Protein AF-A0A0A9PYU3-F1 (afdb_monomer_lite)

Radius of gyration: 17.21 Å; chains: 1; bounding box: 44×39×42 Å

Organism: Arundo donax (NCBI:txid35708)

Sequence (152 aa):
MKPQTIIWVANRDAPIKGGNGSLTLTANSLDLLDRRGNKVWSGGTLSTNSPQAFLLDSGNLIVNDSTSNSPLWKSFDQPCNTLLSGMKIGYDTSANQYLQLRSWKSDLDPSSGDYYLRLDPRKLPDVLLFHSSVLIYRMGHGMVRGSAVFLF

InterPro domains:
  IPR001480 Bulb-type lectin domain [PF01453] (5-105)
  IPR001480 Bulb-type lectin domain [PS50927] (1-76)
  IPR036426 Bulb-type lectin domain superfamily [SSF51110] (6-110)

Foldseek 3Di:
DDDDDDFADFLQAQDAPDDDWDFDDDQFWGFIAHPVRDTRGTQHTHHEPAWDWDQDPQRKIFIDHPVDPDTPGIRLQAGEQHDTFPRDFAADPVVRDTPKYFDACDPVRSHGHQWIWHWDPPPATWIFIGRNPHTDDTPDGDQPDPGRDDDD

Structure (mmCIF, N/CA/C/O backbone):
data_AF-A0A0A9PYU3-F1
#
_entry.id   AF-A0A0A9PYU3-F1
#
loop_
_atom_site.group_PDB
_atom_site.id
_atom_site.type_symbol
_atom_site.label_atom_id
_atom_site.label_alt_id
_atom_site.label_comp_id
_atom_site.label_asym_id
_atom_site.label_entity_id
_atom_site.label_seq_id
_atom_site.pdbx_PDB_ins_code
_atom_site.Cartn_x
_atom_site.Cartn_y
_atom_site.Cartn_z
_atom_site.occupancy
_atom_site.B_iso_or_equiv
_atom_site.auth_seq_id
_atom_site.auth_comp_id
_atom_site.auth_asym_id
_atom_site.auth_atom_id
_atom_site.pdbx_PDB_model_num
ATOM 1 N N . MET A 1 1 ? -21.174 -0.713 -20.128 1.00 58.59 1 MET A N 1
ATOM 2 C CA . MET A 1 1 ? -20.684 -0.733 -18.730 1.00 58.59 1 MET A CA 1
ATOM 3 C C . MET A 1 1 ? -19.360 0.010 -18.699 1.00 58.59 1 MET A C 1
ATOM 5 O O . MET A 1 1 ? -18.596 -0.156 -19.642 1.00 58.59 1 MET A O 1
ATOM 9 N N . LYS A 1 2 ? -19.105 0.865 -17.702 1.00 73.44 2 LYS A N 1
ATOM 10 C CA . LYS A 1 2 ? -17.774 1.473 -17.544 1.00 73.44 2 LYS A CA 1
ATOM 11 C C . LYS A 1 2 ? -16.842 0.435 -16.903 1.00 73.44 2 LYS A C 1
ATOM 13 O O . LYS A 1 2 ? -17.289 -0.210 -15.954 1.00 73.44 2 LYS A O 1
ATOM 18 N N . PRO A 1 3 ? -15.612 0.241 -17.407 1.00 83.50 3 PRO A N 1
ATOM 19 C CA . PRO A 1 3 ? -14.649 -0.634 -16.751 1.00 83.50 3 PRO A CA 1
ATOM 20 C C . PRO A 1 3 ? -14.369 -0.117 -15.334 1.00 83.50 3 PRO A C 1
ATOM 22 O O . PRO A 1 3 ? -14.289 1.093 -15.114 1.00 83.50 3 PRO A O 1
ATOM 25 N N . GLN A 1 4 ? -14.275 -1.031 -14.371 1.00 87.06 4 GLN A N 1
ATOM 26 C CA . GLN A 1 4 ? -13.928 -0.693 -12.996 1.00 87.06 4 GLN A CA 1
ATOM 27 C C . GLN A 1 4 ? -12.413 -0.511 -12.893 1.00 87.06 4 GLN A C 1
ATOM 29 O O . GLN A 1 4 ? -11.656 -1.423 -13.212 1.00 87.06 4 GLN A O 1
ATOM 34 N N . THR A 1 5 ? -11.977 0.652 -12.416 1.00 89.56 5 THR A N 1
ATOM 35 C CA . THR A 1 5 ? -10.560 0.927 -12.159 1.00 89.56 5 THR A CA 1
ATOM 36 C C . THR A 1 5 ? -10.249 0.651 -10.695 1.00 89.56 5 THR A C 1
ATOM 38 O O . THR A 1 5 ? -10.810 1.290 -9.806 1.00 89.56 5 THR A O 1
ATOM 41 N N . ILE A 1 6 ? -9.355 -0.302 -10.436 1.00 92.12 6 ILE A N 1
ATOM 42 C CA . ILE A 1 6 ? -8.900 -0.649 -9.087 1.00 92.12 6 ILE A CA 1
ATOM 43 C C . ILE A 1 6 ? -7.589 0.092 -8.821 1.00 92.12 6 ILE A C 1
ATOM 45 O O . ILE A 1 6 ? -6.627 -0.060 -9.566 1.00 92.12 6 ILE A O 1
ATOM 49 N N . ILE A 1 7 ? -7.567 0.898 -7.760 1.00 90.62 7 ILE A N 1
ATOM 50 C CA . ILE A 1 7 ? -6.443 1.793 -7.434 1.00 90.62 7 ILE A CA 1
ATOM 51 C C . ILE A 1 7 ? -5.611 1.314 -6.236 1.00 90.62 7 ILE A C 1
ATOM 53 O O . ILE A 1 7 ? -4.482 1.761 -6.049 1.00 90.62 7 ILE A O 1
ATOM 57 N N . TRP A 1 8 ? -6.154 0.407 -5.418 1.00 94.25 8 TRP A N 1
ATOM 58 C CA . TRP A 1 8 ? -5.493 -0.137 -4.232 1.00 94.25 8 TRP A CA 1
ATOM 59 C C . TRP A 1 8 ? -6.112 -1.483 -3.827 1.00 94.25 8 TRP A C 1
ATOM 61 O O . TRP A 1 8 ? -7.323 -1.667 -3.962 1.00 94.25 8 TRP A O 1
ATOM 71 N N . VAL A 1 9 ? -5.294 -2.422 -3.338 1.00 95.31 9 VAL A N 1
ATOM 72 C CA . VAL A 1 9 ? -5.719 -3.771 -2.923 1.00 95.31 9 VAL A CA 1
ATOM 73 C C . VAL A 1 9 ? -4.957 -4.186 -1.660 1.00 95.31 9 VAL A C 1
ATOM 75 O O . VAL A 1 9 ? -3.752 -4.409 -1.719 1.00 95.31 9 VAL A O 1
ATOM 78 N N . ALA A 1 10 ? -5.658 -4.345 -0.533 1.00 94.06 10 ALA A N 1
ATOM 79 C CA . ALA A 1 10 ? -5.055 -4.701 0.758 1.00 94.06 10 ALA A CA 1
ATOM 80 C C . ALA A 1 10 ? -4.315 -6.050 0.717 1.00 94.06 10 ALA A C 1
ATOM 82 O O . ALA A 1 10 ? -3.120 -6.151 0.974 1.00 94.06 10 ALA A O 1
ATOM 83 N N . ASN A 1 11 ? -5.036 -7.109 0.355 1.00 94.94 11 ASN A N 1
ATOM 84 C CA . ASN A 1 11 ? -4.595 -8.498 0.448 1.00 94.94 11 ASN A CA 1
ATOM 85 C C . ASN A 1 11 ? -4.151 -9.058 -0.911 1.00 94.94 11 ASN A C 1
ATOM 87 O O . ASN A 1 11 ? -4.467 -10.198 -1.252 1.00 94.94 11 ASN A O 1
ATOM 91 N N . ARG A 1 12 ? -3.438 -8.249 -1.704 1.00 94.50 12 ARG A N 1
ATOM 92 C CA . ARG A 1 12 ? -3.115 -8.572 -3.105 1.00 94.50 12 ARG A CA 1
ATOM 93 C C . ARG A 1 12 ? -2.370 -9.898 -3.294 1.00 94.50 12 ARG A C 1
ATOM 95 O O . ARG A 1 12 ? -2.605 -10.586 -4.276 1.00 94.50 12 ARG A O 1
ATOM 102 N N . ASP A 1 13 ? -1.528 -10.273 -2.332 1.00 95.12 13 ASP A N 1
ATOM 103 C CA . ASP A 1 13 ? -0.736 -11.513 -2.357 1.00 95.12 13 ASP A CA 1
ATOM 104 C C . ASP A 1 13 ? -1.359 -12.648 -1.520 1.00 95.12 13 ASP A C 1
ATOM 106 O O . ASP A 1 13 ? -0.832 -13.758 -1.465 1.00 95.12 13 ASP A O 1
ATOM 110 N N . ALA A 1 14 ? -2.501 -12.386 -0.877 1.00 94.50 14 ALA A N 1
ATOM 111 C CA . ALA A 1 14 ? -3.226 -13.328 -0.029 1.00 94.50 14 ALA A CA 1
ATOM 112 C C . ALA A 1 14 ? -4.739 -13.259 -0.329 1.00 94.50 14 ALA A C 1
ATOM 114 O O . ALA A 1 14 ? -5.519 -12.723 0.462 1.00 94.50 14 ALA A O 1
ATOM 115 N N . PRO A 1 15 ? -5.195 -13.762 -1.491 1.00 93.50 15 PRO A N 1
ATOM 116 C CA . PRO A 1 15 ? -6.608 -13.719 -1.850 1.00 93.50 15 PRO A CA 1
ATOM 117 C C . PRO A 1 15 ? -7.447 -14.600 -0.916 1.00 93.50 15 PRO A C 1
ATOM 119 O O . PRO A 1 15 ? -7.065 -15.722 -0.573 1.00 93.50 15 PRO A O 1
ATOM 122 N N . ILE A 1 16 ? -8.633 -14.114 -0.540 1.00 94.06 16 ILE A N 1
ATOM 123 C CA . ILE A 1 16 ? -9.614 -14.917 0.197 1.00 94.06 16 ILE A CA 1
ATOM 124 C C . ILE A 1 16 ? -10.143 -16.006 -0.741 1.00 94.06 16 ILE A C 1
ATOM 126 O O . ILE A 1 16 ? -10.657 -15.722 -1.822 1.00 94.06 16 ILE A O 1
ATOM 130 N N . LYS A 1 17 ? -10.023 -17.269 -0.329 1.00 89.12 17 LYS A N 1
ATOM 131 C CA . LYS A 1 17 ? -10.465 -18.416 -1.129 1.00 89.12 17 LYS A CA 1
ATOM 132 C C . LYS A 1 17 ? -11.918 -18.770 -0.813 1.00 89.12 17 LYS A C 1
ATOM 134 O O . LYS A 1 17 ? -12.259 -19.013 0.341 1.00 89.12 17 LYS A O 1
ATOM 139 N N . GLY A 1 18 ? -12.747 -18.894 -1.850 1.00 75.25 18 GLY A N 1
ATOM 140 C CA . GLY A 1 18 ? -14.024 -19.612 -1.770 1.00 75.25 18 GLY A CA 1
ATOM 141 C C . GLY A 1 18 ? -15.140 -18.937 -0.965 1.00 75.25 18 GLY A C 1
ATOM 142 O O . GLY A 1 18 ? -16.012 -19.638 -0.452 1.00 75.25 18 GLY A O 1
ATOM 143 N N . GLY A 1 19 ? -15.144 -17.607 -0.835 1.00 80.19 19 GLY A N 1
ATOM 144 C CA . GLY A 1 19 ? -16.268 -16.905 -0.214 1.00 80.19 19 GLY A CA 1
ATOM 145 C C . GLY A 1 19 ? -15.977 -15.468 0.199 1.00 80.19 19 GLY A C 1
ATOM 146 O O . GLY A 1 19 ? -14.993 -14.865 -0.219 1.00 80.19 19 GLY A O 1
ATOM 147 N N . ASN A 1 20 ? -16.867 -14.939 1.035 1.00 88.12 20 ASN A N 1
ATOM 148 C CA . ASN A 1 20 ? -16.805 -13.571 1.537 1.00 88.12 20 ASN A CA 1
ATOM 149 C C . ASN A 1 20 ? -15.744 -13.432 2.641 1.00 88.12 20 ASN A C 1
ATOM 151 O O . ASN A 1 20 ? -15.420 -14.400 3.332 1.00 88.12 20 ASN A O 1
ATOM 155 N N . GLY A 1 21 ? -15.264 -12.208 2.839 1.00 92.12 21 GLY A N 1
ATOM 156 C CA . GLY A 1 21 ? -14.492 -11.813 4.013 1.00 92.12 21 GLY A CA 1
ATOM 157 C C . GLY A 1 21 ? -15.074 -10.569 4.666 1.00 92.12 21 GLY A C 1
ATOM 158 O O . GLY A 1 21 ? -15.995 -9.949 4.128 1.00 92.12 21 GLY A O 1
ATOM 159 N N . SER A 1 22 ? -14.528 -10.206 5.821 1.00 94.94 22 SER A N 1
ATOM 160 C CA . SER A 1 22 ? -14.899 -8.994 6.549 1.00 94.94 22 SER A CA 1
ATOM 161 C C . SER A 1 22 ? -13.667 -8.165 6.886 1.00 94.94 22 SER A C 1
ATOM 163 O O . SER A 1 22 ? -12.656 -8.686 7.357 1.00 94.94 22 SER A O 1
ATOM 165 N N . LEU A 1 23 ? -13.759 -6.856 6.659 1.00 95.06 23 LEU A N 1
ATOM 166 C CA . LEU A 1 23 ? -12.784 -5.893 7.157 1.00 95.06 23 LEU A CA 1
ATOM 167 C C . LEU A 1 23 ? -13.227 -5.451 8.555 1.00 95.06 23 LEU A C 1
ATOM 169 O O . LEU A 1 23 ? -14.320 -4.910 8.713 1.00 95.06 23 LEU A O 1
ATOM 173 N N . THR A 1 24 ? -12.396 -5.710 9.558 1.00 95.50 24 THR A N 1
ATOM 174 C CA . THR A 1 24 ? -12.700 -5.472 10.971 1.00 95.50 24 THR A CA 1
ATOM 175 C C . THR A 1 24 ? -11.719 -4.460 11.542 1.00 95.50 24 THR A C 1
ATOM 177 O O . THR A 1 24 ? -10.507 -4.658 11.470 1.00 95.50 24 THR A O 1
ATOM 180 N N . LEU A 1 25 ? -12.244 -3.390 12.137 1.00 95.94 25 LEU A N 1
ATOM 181 C CA . LEU A 1 25 ? -11.461 -2.415 12.887 1.00 95.94 25 LEU A CA 1
ATOM 182 C C . LEU A 1 25 ? -11.612 -2.685 14.386 1.00 95.94 25 LEU A C 1
ATOM 184 O O . LEU A 1 25 ? -12.727 -2.759 14.898 1.00 95.94 25 LEU A O 1
ATOM 188 N N . THR A 1 26 ? -10.489 -2.821 15.081 1.00 94.06 26 THR A N 1
ATOM 189 C CA . THR A 1 26 ? -10.419 -2.983 16.537 1.00 94.06 26 THR A CA 1
ATOM 190 C C . THR A 1 26 ? -9.516 -1.911 17.144 1.00 94.06 26 THR A C 1
ATOM 192 O O . THR A 1 26 ? -8.809 -1.206 16.425 1.00 94.06 26 THR A O 1
ATOM 195 N N . ALA A 1 27 ? -9.490 -1.821 18.476 1.00 92.94 27 ALA A N 1
ATOM 196 C CA . ALA A 1 27 ? -8.549 -0.977 19.221 1.00 92.94 27 ALA A CA 1
ATOM 197 C C . ALA A 1 27 ? -7.067 -1.230 18.856 1.00 92.94 27 ALA A C 1
ATOM 199 O O . ALA A 1 27 ? -6.226 -0.337 18.974 1.00 92.94 27 ALA A O 1
ATOM 200 N N . ASN A 1 28 ? -6.761 -2.445 18.382 1.00 94.00 28 ASN A N 1
ATOM 201 C CA . ASN A 1 28 ? -5.398 -2.931 18.185 1.00 94.00 28 ASN A CA 1
ATOM 202 C C . ASN A 1 28 ? -5.016 -3.152 16.718 1.00 94.00 28 ASN A C 1
ATOM 204 O O . ASN A 1 28 ? -3.844 -3.384 16.436 1.00 94.00 28 ASN A O 1
ATOM 208 N N . SER A 1 29 ? -5.965 -3.156 15.780 1.00 95.44 29 SER A N 1
ATOM 209 C CA . SER A 1 29 ? -5.673 -3.520 14.388 1.00 95.44 29 SER A CA 1
ATOM 210 C C . SER A 1 29 ? -6.803 -3.188 13.417 1.00 95.44 29 SER A C 1
ATOM 212 O O . SER A 1 29 ? -7.978 -3.131 13.783 1.00 95.44 29 SER A O 1
ATOM 214 N N . LEU A 1 30 ? -6.426 -3.047 12.145 1.00 95.94 30 LEU A N 1
ATOM 215 C CA . LEU A 1 30 ? -7.319 -3.143 10.993 1.00 95.94 30 LEU A CA 1
ATOM 216 C C . LEU A 1 30 ? -7.039 -4.475 10.288 1.00 95.94 30 LEU A C 1
ATOM 218 O O . LEU A 1 30 ? -5.988 -4.630 9.667 1.00 95.94 30 LEU A O 1
ATOM 222 N N . ASP A 1 31 ? -7.954 -5.434 10.393 1.00 96.50 31 ASP A N 1
ATOM 223 C CA . ASP A 1 31 ? -7.748 -6.807 9.925 1.00 96.50 31 ASP A CA 1
ATOM 224 C C . ASP A 1 31 ? -8.771 -7.212 8.863 1.00 96.50 31 ASP A C 1
ATOM 226 O O . ASP A 1 31 ? -9.967 -6.953 8.996 1.00 96.50 31 ASP A O 1
ATOM 230 N N . LEU A 1 32 ? -8.308 -7.916 7.831 1.00 96.38 32 LEU A N 1
ATOM 231 C CA . LEU A 1 32 ? -9.168 -8.608 6.876 1.00 96.38 32 LEU A CA 1
ATOM 232 C C . LEU A 1 32 ? -9.259 -10.085 7.263 1.00 96.38 32 LEU A C 1
ATOM 234 O O . LEU A 1 32 ? -8.241 -10.784 7.304 1.00 96.38 32 LEU A O 1
ATOM 238 N N . LEU A 1 33 ? -10.477 -10.553 7.521 1.00 95.56 33 LEU A N 1
ATOM 239 C CA . LEU A 1 33 ? -10.762 -11.922 7.935 1.00 95.56 33 LEU A CA 1
ATOM 240 C C . LEU A 1 33 ? -11.472 -12.695 6.818 1.00 95.56 33 LEU A C 1
ATOM 242 O O . LEU A 1 33 ? -12.299 -12.136 6.094 1.00 95.56 33 LEU A O 1
ATOM 246 N N . ASP A 1 34 ? -11.171 -13.986 6.688 1.00 94.38 34 ASP A N 1
ATOM 247 C CA . ASP A 1 34 ? -11.956 -14.897 5.852 1.00 94.38 34 ASP A CA 1
ATOM 248 C C . ASP A 1 34 ? -13.287 -15.283 6.531 1.00 94.38 34 ASP A C 1
ATOM 250 O O . ASP A 1 34 ? -13.552 -14.955 7.689 1.00 94.38 34 ASP A O 1
ATOM 254 N N . ARG A 1 35 ? -14.137 -16.037 5.825 1.00 93.38 35 ARG A N 1
ATOM 255 C CA . ARG A 1 35 ? -15.426 -16.522 6.352 1.00 93.38 35 ARG A CA 1
ATOM 256 C C . ARG A 1 35 ? -15.306 -17.365 7.635 1.00 93.38 35 ARG A C 1
ATOM 258 O O . ARG A 1 35 ? -16.296 -17.524 8.345 1.00 93.38 35 ARG A O 1
ATOM 265 N N . ARG A 1 36 ? -14.138 -17.949 7.912 1.00 92.38 36 ARG A N 1
ATOM 266 C CA . ARG A 1 36 ? -13.868 -18.760 9.110 1.00 92.38 36 ARG A CA 1
ATOM 267 C C . ARG A 1 36 ? -13.297 -17.919 10.259 1.00 92.38 36 ARG A C 1
ATOM 269 O O . ARG A 1 36 ? -13.041 -18.472 11.322 1.00 92.38 36 ARG A O 1
ATOM 276 N N . GLY A 1 37 ? -13.107 -16.614 10.057 1.00 92.12 37 GLY A N 1
ATOM 277 C CA . GLY A 1 37 ? -12.497 -15.708 11.027 1.00 92.12 37 GLY A CA 1
ATOM 278 C C . GLY A 1 37 ? -10.967 -15.738 11.025 1.00 92.12 37 GLY A C 1
ATOM 279 O O . GLY A 1 37 ? -10.356 -15.128 11.901 1.00 92.12 37 GLY A O 1
ATOM 280 N N . ASN A 1 38 ? -10.325 -16.417 10.067 1.00 93.00 38 ASN A N 1
ATOM 281 C CA . ASN A 1 38 ? -8.867 -16.409 9.972 1.00 93.00 38 ASN A CA 1
ATOM 282 C C . ASN A 1 38 ? -8.390 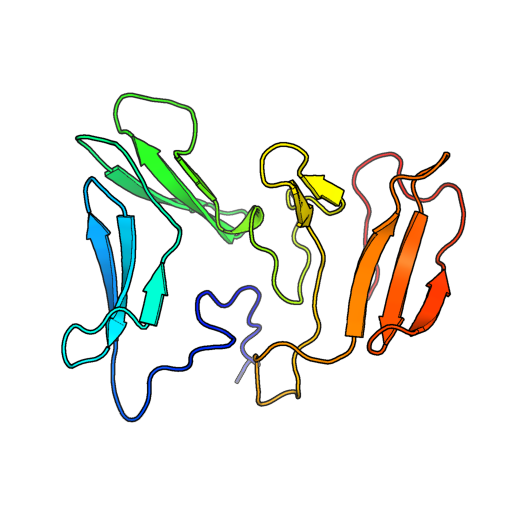-15.077 9.400 1.00 93.00 38 ASN A C 1
ATOM 284 O O . ASN A 1 38 ? -8.936 -14.582 8.414 1.00 93.00 38 ASN A O 1
ATOM 288 N N . LYS A 1 39 ? -7.320 -14.534 9.977 1.00 94.50 39 LYS A N 1
ATOM 289 C CA . LYS A 1 39 ? -6.685 -13.311 9.490 1.00 94.50 39 LYS A CA 1
ATOM 290 C C . LYS A 1 39 ? -5.934 -13.575 8.185 1.00 94.50 39 LYS A C 1
ATOM 292 O O . LYS A 1 39 ? -4.983 -14.351 8.164 1.00 94.50 39 LYS A O 1
ATOM 297 N N . VAL A 1 40 ? -6.356 -12.906 7.116 1.00 95.62 40 VAL A N 1
ATOM 298 C CA . VAL A 1 40 ? -5.757 -12.994 5.773 1.00 95.62 40 VAL A CA 1
ATOM 299 C C . VAL A 1 40 ? -4.806 -11.830 5.511 1.00 95.62 40 VAL A C 1
ATOM 301 O O . VAL A 1 40 ? -3.798 -11.987 4.828 1.00 95.62 40 VAL A O 1
ATOM 304 N N . TRP A 1 41 ? -5.109 -10.660 6.070 1.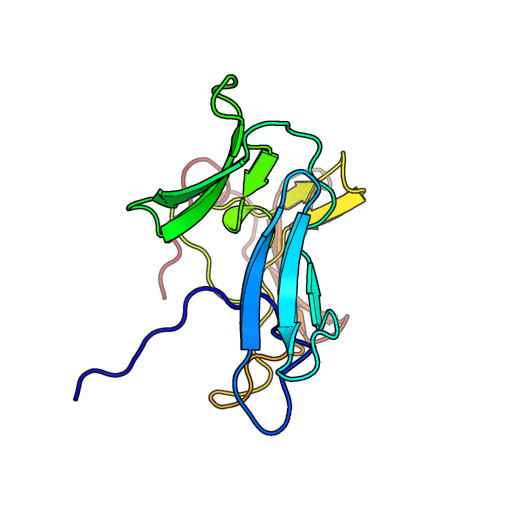00 96.00 41 TRP A N 1
ATOM 305 C CA . TRP A 1 41 ? -4.273 -9.468 5.969 1.00 96.00 41 TRP A CA 1
ATOM 306 C C . TRP A 1 41 ? -4.465 -8.574 7.198 1.00 96.00 41 TRP A C 1
ATOM 308 O O . TRP A 1 41 ? -5.511 -8.625 7.849 1.00 96.00 41 TRP A O 1
ATOM 318 N N . SER A 1 42 ? -3.460 -7.756 7.507 1.00 94.75 42 SER A N 1
ATOM 319 C CA . SER A 1 42 ? -3.513 -6.747 8.563 1.00 94.75 42 SER A CA 1
ATOM 320 C C . SER A 1 42 ? -2.832 -5.465 8.108 1.00 94.75 42 SER A C 1
ATOM 322 O O . SER A 1 42 ? -1.747 -5.519 7.528 1.00 94.75 42 SER A O 1
ATOM 324 N N . GLY A 1 43 ? -3.428 -4.320 8.442 1.00 90.62 43 GLY A N 1
ATOM 325 C CA . GLY A 1 43 ? -2.795 -3.008 8.296 1.00 90.62 43 GLY A CA 1
ATOM 326 C C . GLY A 1 43 ? -1.645 -2.781 9.283 1.00 90.62 43 GLY A C 1
ATOM 327 O O . GLY A 1 43 ? -0.880 -1.836 9.115 1.00 90.62 43 GLY A O 1
ATOM 328 N N . GLY A 1 44 ? -1.496 -3.659 10.278 1.00 88.00 44 GLY A N 1
ATOM 329 C CA . GLY A 1 44 ? -0.507 -3.556 11.345 1.00 88.00 44 GLY A CA 1
ATOM 330 C C . GLY A 1 44 ? -1.148 -3.286 12.705 1.00 88.00 44 GLY A C 1
ATOM 331 O O . GLY A 1 44 ? -2.372 -3.300 12.859 1.00 88.00 44 GLY A O 1
ATOM 332 N N . THR A 1 45 ? -0.291 -3.063 13.698 1.00 90.12 45 THR A N 1
ATOM 333 C CA . THR A 1 45 ? -0.706 -2.807 15.078 1.00 90.12 45 THR A CA 1
ATOM 334 C C . THR A 1 45 ? -1.137 -1.355 15.248 1.00 90.12 45 THR A C 1
ATOM 336 O O . THR A 1 45 ? -0.374 -0.428 14.982 1.00 90.12 45 THR A O 1
ATOM 339 N N . LEU A 1 46 ? -2.354 -1.175 15.738 1.00 90.88 46 LEU A N 1
ATOM 340 C CA . LEU A 1 46 ? -2.878 0.065 16.292 1.00 90.88 46 LEU A CA 1
ATOM 341 C C . LEU A 1 46 ? -2.757 0.013 17.824 1.00 90.88 46 LEU A C 1
ATOM 343 O O . LEU A 1 46 ? -2.622 -1.056 18.413 1.00 90.88 46 LEU A O 1
ATOM 347 N N . SER A 1 47 ? -2.811 1.170 18.475 1.00 88.94 47 SER A N 1
ATOM 348 C CA . SER A 1 47 ? -2.870 1.267 19.936 1.00 88.94 47 SER A CA 1
ATOM 349 C C . SER A 1 47 ? -3.737 2.460 20.312 1.00 88.94 47 SER A C 1
ATOM 351 O O . SER A 1 47 ? -3.229 3.549 20.579 1.00 88.94 47 SER A O 1
ATOM 353 N N . THR A 1 48 ? -5.052 2.265 20.266 1.00 90.81 48 THR A N 1
ATOM 354 C CA . THR A 1 48 ? -6.040 3.327 20.484 1.00 90.81 48 THR A CA 1
ATOM 355 C C . THR A 1 48 ? -7.272 2.793 21.198 1.00 90.81 48 THR A C 1
ATOM 357 O O . THR A 1 48 ? -7.691 1.661 20.979 1.00 90.81 48 THR A O 1
ATOM 360 N N . ASN A 1 49 ? -7.890 3.629 22.030 1.00 88.38 49 ASN A N 1
ATOM 361 C CA . ASN A 1 49 ? -9.142 3.282 22.703 1.00 88.38 49 ASN A CA 1
ATOM 362 C C . ASN A 1 49 ? -10.381 3.562 21.837 1.00 88.38 49 ASN A C 1
ATOM 364 O O . ASN A 1 49 ? -11.454 3.037 22.125 1.00 88.38 49 ASN A O 1
ATOM 368 N N . SER A 1 50 ? -10.231 4.362 20.779 1.00 93.00 50 SER A N 1
ATOM 369 C CA . SER A 1 50 ? -11.346 4.877 19.980 1.00 93.00 50 SER A CA 1
ATOM 370 C C . SER A 1 50 ? -10.959 4.992 18.498 1.00 93.00 50 SER A C 1
ATOM 372 O O . SER A 1 50 ? -10.865 6.106 17.968 1.00 93.00 50 SER A O 1
ATOM 374 N N . PRO A 1 51 ? -10.711 3.856 17.818 1.00 94.38 51 PRO A N 1
ATOM 375 C CA . PRO A 1 51 ? -10.328 3.842 16.412 1.00 94.38 51 PRO A CA 1
ATOM 376 C C . PRO A 1 51 ? -11.491 4.274 15.510 1.00 94.38 51 PRO A C 1
ATOM 378 O O . PRO A 1 51 ? -12.626 3.820 15.666 1.00 94.38 51 PRO A O 1
ATOM 381 N N . GLN A 1 52 ? -11.196 5.100 14.511 1.00 94.69 52 GLN A N 1
ATOM 382 C CA . GLN A 1 52 ? -12.144 5.521 13.479 1.00 94.69 52 GLN A CA 1
ATOM 383 C C . GLN A 1 52 ? -11.507 5.394 12.098 1.00 94.69 52 GLN A C 1
ATOM 385 O O . GLN A 1 52 ? -10.381 5.846 11.897 1.00 94.69 52 GLN A O 1
ATOM 390 N N . ALA A 1 53 ? -12.222 4.794 11.145 1.00 94.50 53 ALA A N 1
ATOM 391 C CA . ALA A 1 53 ? -11.772 4.674 9.762 1.00 94.50 53 ALA A CA 1
ATOM 392 C C . ALA A 1 53 ? -12.499 5.672 8.856 1.00 94.50 53 ALA A C 1
ATOM 394 O O . ALA A 1 53 ? -13.724 5.784 8.905 1.00 94.50 53 ALA A O 1
ATOM 395 N N . PHE A 1 54 ? -11.743 6.346 7.991 1.00 94.88 54 PHE A N 1
ATOM 396 C CA . PHE A 1 54 ? -12.267 7.308 7.025 1.00 94.88 54 PHE A CA 1
ATOM 397 C C . PHE A 1 54 ? -11.687 7.029 5.645 1.00 94.88 54 PHE A C 1
ATOM 399 O O . PHE A 1 54 ? -10.474 6.882 5.500 1.00 94.88 54 PHE A O 1
ATOM 406 N N . LEU A 1 55 ? -12.542 6.995 4.624 1.00 95.38 55 LEU A N 1
ATOM 407 C CA . LEU A 1 55 ? -12.102 7.076 3.237 1.00 95.38 55 LEU A CA 1
ATOM 408 C C . LEU A 1 55 ? -12.156 8.543 2.815 1.00 95.38 55 LEU A C 1
ATOM 410 O O . LEU A 1 55 ? -13.236 9.122 2.745 1.00 95.38 55 LEU A O 1
ATOM 414 N N . LEU A 1 56 ? -10.992 9.144 2.588 1.00 95.00 56 LEU A N 1
ATOM 415 C CA . LEU A 1 56 ? -10.895 10.537 2.161 1.00 95.00 56 LEU A CA 1
ATOM 416 C C . LEU A 1 56 ? -11.216 10.677 0.668 1.00 95.00 56 LEU A C 1
ATOM 418 O O . LEU A 1 56 ? -10.999 9.742 -0.102 1.00 95.00 56 LEU A O 1
ATOM 422 N N . ASP A 1 57 ? -11.605 11.879 0.239 1.00 94.25 57 ASP A N 1
ATOM 423 C CA . ASP A 1 57 ? -11.860 12.202 -1.177 1.00 94.25 57 ASP A CA 1
ATOM 424 C C . ASP A 1 57 ? -10.636 11.982 -2.082 1.00 94.25 57 ASP A C 1
ATOM 426 O O . ASP A 1 57 ? -10.765 11.774 -3.286 1.00 94.25 57 ASP A O 1
ATOM 430 N N . SER A 1 58 ? -9.429 11.979 -1.506 1.00 92.69 58 SER A N 1
ATOM 431 C CA . SER A 1 58 ? -8.195 11.620 -2.213 1.00 92.69 58 SER A CA 1
ATOM 432 C C . SER A 1 58 ? -8.101 10.133 -2.577 1.00 92.69 58 SER A C 1
ATOM 434 O O . SER A 1 58 ? -7.208 9.748 -3.329 1.00 92.69 58 SER A O 1
ATOM 436 N N . GLY A 1 59 ? -8.981 9.290 -2.031 1.00 92.06 59 GLY A N 1
ATOM 437 C CA . GLY A 1 59 ? -8.917 7.831 -2.106 1.00 92.06 59 GLY A CA 1
ATOM 438 C C . GLY A 1 59 ? -8.080 7.191 -0.996 1.00 92.06 59 GLY A C 1
ATOM 439 O O . GLY A 1 59 ? -7.959 5.969 -0.955 1.00 92.06 59 GLY A O 1
ATOM 440 N N . ASN A 1 60 ? -7.506 7.983 -0.085 1.00 94.75 60 ASN A N 1
ATOM 441 C CA . ASN A 1 60 ? -6.738 7.454 1.036 1.00 94.75 60 ASN A CA 1
ATOM 442 C C . ASN A 1 60 ? -7.680 6.956 2.139 1.00 94.75 60 ASN A C 1
ATOM 444 O O . ASN A 1 60 ? -8.362 7.754 2.784 1.00 94.75 60 ASN A O 1
ATOM 448 N N . LEU A 1 61 ? -7.691 5.646 2.377 1.00 95.00 61 LEU A N 1
ATOM 449 C CA . LEU A 1 61 ? -8.277 5.064 3.579 1.00 95.00 61 LEU A CA 1
ATOM 450 C C . LEU A 1 61 ? -7.325 5.289 4.756 1.00 95.00 61 LEU A C 1
ATOM 452 O O . LEU A 1 61 ? -6.165 4.874 4.699 1.00 95.00 61 LEU A O 1
ATOM 456 N N . ILE A 1 62 ? -7.816 5.923 5.816 1.00 95.19 62 ILE A N 1
ATOM 457 C CA . ILE A 1 62 ? -7.051 6.216 7.028 1.00 95.19 62 ILE A CA 1
ATOM 458 C C . ILE A 1 62 ? -7.736 5.637 8.261 1.00 95.19 62 ILE A C 1
ATOM 460 O O . ILE A 1 62 ? -8.959 5.491 8.284 1.00 95.19 62 ILE A O 1
ATOM 464 N N . VAL A 1 63 ? -6.945 5.357 9.294 1.00 95.88 63 VAL A N 1
ATOM 465 C CA . VAL A 1 63 ? -7.431 5.074 10.648 1.00 95.88 63 VAL A CA 1
ATOM 466 C C . VAL A 1 63 ? -6.860 6.116 11.604 1.00 95.88 63 VAL A C 1
ATOM 468 O O . VAL A 1 63 ? -5.643 6.287 11.663 1.00 95.88 63 VAL A O 1
ATOM 471 N N . ASN A 1 64 ? -7.728 6.778 12.367 1.00 94.25 64 ASN A N 1
ATOM 472 C CA . ASN A 1 64 ? -7.384 7.770 13.388 1.00 94.25 64 ASN A CA 1
ATOM 473 C C . ASN A 1 64 ? -7.820 7.301 14.781 1.00 94.25 64 ASN A C 1
ATOM 475 O O . ASN A 1 64 ? -8.716 6.468 14.914 1.00 94.25 64 ASN A O 1
ATOM 479 N N . ASP A 1 65 ? -7.219 7.892 15.812 1.00 92.38 65 ASP A N 1
ATOM 480 C CA . ASP A 1 65 ? -7.802 7.925 17.155 1.00 92.38 65 ASP A CA 1
ATOM 481 C C . ASP A 1 65 ? -8.734 9.140 17.245 1.00 92.38 65 ASP A C 1
ATOM 483 O O . ASP A 1 65 ? -8.333 10.237 16.862 1.00 92.38 65 ASP A O 1
ATOM 487 N N . SER A 1 66 ? -9.943 8.986 17.786 1.00 90.38 66 SER A N 1
ATOM 488 C CA . SER A 1 66 ? -10.877 10.108 18.003 1.00 90.38 66 SER A CA 1
ATOM 489 C C . SER A 1 66 ? -10.299 11.297 18.796 1.00 90.38 66 SER A C 1
ATOM 491 O O . SER A 1 66 ? -10.830 12.402 18.726 1.00 90.38 66 SER A O 1
ATOM 493 N N . THR A 1 67 ? -9.234 11.071 19.568 1.00 89.06 67 THR A N 1
ATOM 494 C CA . THR A 1 67 ? -8.569 12.070 20.417 1.00 89.06 67 THR A CA 1
ATOM 495 C C . THR A 1 67 ? -7.314 12.672 19.779 1.00 89.06 67 THR A C 1
ATOM 497 O O . THR A 1 67 ? -6.742 13.613 20.330 1.00 89.06 67 THR A O 1
ATOM 500 N N . SER A 1 68 ? -6.879 12.160 18.621 1.00 85.31 68 SER A N 1
ATOM 501 C CA . SER A 1 68 ? -5.659 12.585 17.930 1.00 85.31 68 SER A CA 1
ATOM 502 C C . SER A 1 68 ? -5.947 13.017 16.497 1.00 85.31 68 SER A 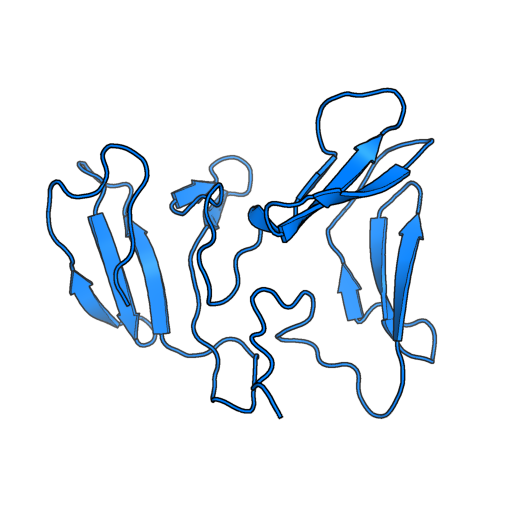C 1
ATOM 504 O O . SER A 1 68 ? -6.656 12.352 15.748 1.00 85.31 68 SER A O 1
ATOM 506 N N . ASN A 1 69 ? -5.301 14.101 16.072 1.00 82.12 69 ASN A N 1
ATOM 507 C CA . ASN A 1 69 ? -5.372 14.561 14.684 1.00 82.12 69 ASN A CA 1
ATOM 508 C C . ASN A 1 69 ? -4.398 13.823 13.749 1.00 82.12 69 ASN A C 1
ATOM 510 O O . ASN A 1 69 ? -4.446 14.024 12.535 1.00 82.12 69 ASN A O 1
ATOM 514 N N . SER A 1 70 ? -3.509 12.988 14.291 1.00 89.12 70 SER A N 1
ATOM 515 C CA . SER A 1 70 ? -2.519 12.248 13.507 1.00 89.12 70 SER A CA 1
ATOM 516 C C . SER A 1 70 ? -3.021 10.838 13.182 1.00 89.12 70 SER A C 1
ATOM 518 O O . SER A 1 70 ? -3.349 10.097 14.113 1.00 89.12 70 SER A O 1
ATOM 520 N N . PRO A 1 71 ? -3.031 10.428 11.898 1.00 91.88 71 PRO A N 1
ATOM 521 C CA . PRO A 1 71 ? -3.418 9.076 11.525 1.00 91.88 71 PRO A CA 1
ATOM 522 C C . PRO A 1 71 ? -2.494 8.008 12.091 1.00 91.88 71 PRO A C 1
ATOM 524 O O . PRO A 1 71 ? -1.273 8.124 12.012 1.00 91.88 71 PRO A O 1
ATOM 527 N N . LEU A 1 72 ? -3.107 6.945 12.607 1.00 93.88 72 LEU A N 1
ATOM 528 C CA . LEU A 1 72 ? -2.438 5.735 13.084 1.00 93.88 72 LEU A CA 1
ATOM 529 C C . LEU A 1 72 ? -2.055 4.816 11.921 1.00 93.88 72 LEU A C 1
ATOM 531 O O . LEU A 1 72 ? -1.054 4.112 11.988 1.00 93.88 72 LEU A O 1
ATOM 535 N N . TRP A 1 73 ? -2.855 4.820 1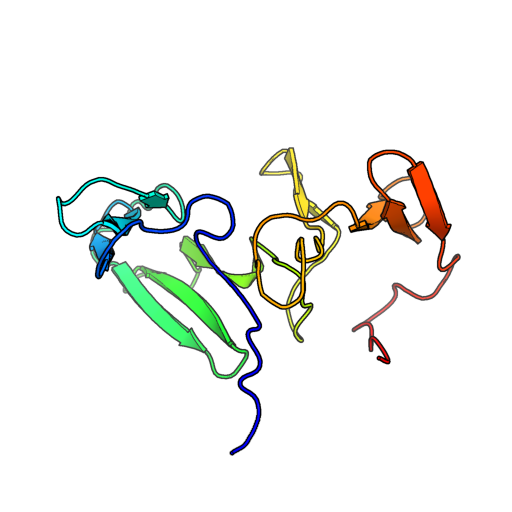0.852 1.00 94.44 73 TRP A N 1
ATOM 536 C CA . TRP A 1 73 ? -2.617 4.022 9.653 1.00 94.44 73 TRP A CA 1
ATOM 537 C C . TRP A 1 73 ? -3.160 4.730 8.410 1.00 94.44 73 TRP A C 1
ATOM 539 O O . TRP A 1 73 ? -4.179 5.421 8.481 1.00 94.44 73 TRP A O 1
ATOM 549 N N . LYS A 1 74 ? -2.492 4.552 7.264 1.00 94.12 74 LYS A N 1
ATOM 550 C CA . LYS A 1 74 ? -2.897 5.105 5.964 1.00 94.12 74 LYS A CA 1
ATOM 551 C C . LYS A 1 74 ? -2.624 4.097 4.849 1.00 94.12 74 LYS A C 1
ATOM 553 O O . LYS A 1 74 ? -1.495 3.638 4.698 1.00 94.12 74 LYS A O 1
ATOM 558 N N . SER A 1 75 ? -3.613 3.847 3.997 1.00 93.81 75 SER A N 1
ATOM 559 C CA . SER A 1 75 ? -3.453 3.015 2.791 1.00 93.81 75 SER A CA 1
ATOM 560 C C . SER A 1 75 ? -2.369 3.541 1.844 1.00 93.81 75 SER A C 1
ATOM 562 O O . SER A 1 75 ? -1.646 2.762 1.228 1.00 93.81 75 SER A O 1
ATOM 564 N N . PHE A 1 76 ? -2.197 4.865 1.771 1.00 92.31 76 PHE A N 1
ATOM 565 C CA . PHE A 1 76 ? -1.193 5.509 0.916 1.00 92.31 76 PHE A CA 1
ATOM 566 C C . PHE A 1 76 ? 0.258 5.246 1.342 1.00 92.31 76 PHE A C 1
ATOM 568 O O . PHE A 1 76 ? 1.162 5.446 0.531 1.00 92.31 76 PHE A O 1
ATOM 575 N N . ASP A 1 77 ? 0.485 4.763 2.567 1.00 90.56 77 ASP A N 1
ATOM 576 C CA . ASP A 1 77 ? 1.808 4.327 3.029 1.00 90.56 77 ASP A CA 1
ATOM 577 C C . ASP A 1 77 ? 2.112 2.871 2.606 1.00 90.56 77 ASP A C 1
ATOM 579 O O . ASP A 1 77 ? 3.198 2.359 2.859 1.00 90.56 77 ASP A O 1
ATOM 583 N N . GLN A 1 78 ? 1.172 2.195 1.932 1.00 89.00 78 GLN A N 1
ATOM 584 C CA . GLN A 1 78 ? 1.318 0.840 1.388 1.00 89.00 78 GLN A CA 1
ATOM 585 C C . GLN A 1 78 ? 0.854 0.800 -0.084 1.00 89.00 78 GLN A C 1
ATOM 587 O O . GLN A 1 78 ? -0.222 0.281 -0.395 1.00 89.00 78 GLN A O 1
ATOM 592 N N . PRO A 1 79 ? 1.629 1.390 -1.014 1.00 87.94 79 PRO A N 1
ATOM 593 C CA . PRO A 1 79 ? 1.293 1.466 -2.430 1.00 87.94 79 PRO A CA 1
ATOM 594 C C . PRO A 1 79 ? 1.145 0.091 -3.090 1.00 87.94 79 PRO A C 1
ATOM 596 O O . PRO A 1 79 ? 1.852 -0.862 -2.770 1.00 87.94 79 PRO A O 1
ATOM 599 N N . CYS A 1 80 ? 0.253 0.025 -4.083 1.00 90.00 80 CYS A N 1
ATOM 600 C CA . CYS A 1 80 ? 0.088 -1.129 -4.967 1.00 90.00 80 CYS A CA 1
ATOM 601 C C . CYS A 1 80 ? 0.746 -0.856 -6.331 1.00 90.00 80 CYS A C 1
ATOM 603 O O . CYS A 1 80 ? 1.958 -0.682 -6.407 1.00 90.00 80 CYS A O 1
ATOM 605 N N . ASN A 1 81 ? -0.027 -0.826 -7.416 1.00 90.88 81 ASN A N 1
ATOM 606 C CA . ASN A 1 81 ? 0.437 -0.573 -8.785 1.00 90.88 81 ASN A CA 1
ATOM 607 C C . ASN A 1 81 ? 0.176 0.863 -9.265 1.00 90.88 81 ASN A C 1
ATOM 609 O O . ASN A 1 81 ? 0.701 1.254 -10.304 1.00 90.88 81 ASN A O 1
ATOM 613 N N . THR A 1 82 ? -0.628 1.636 -8.536 1.00 91.69 82 THR A N 1
ATOM 614 C CA . THR A 1 82 ? -1.072 2.976 -8.934 1.00 91.69 82 THR A CA 1
ATOM 615 C C . THR A 1 82 ? -0.518 4.024 -7.982 1.00 91.69 82 THR A C 1
ATOM 617 O O . THR A 1 82 ? -0.507 3.818 -6.768 1.00 91.69 82 THR A O 1
ATOM 620 N N . LEU A 1 83 ? -0.087 5.159 -8.534 1.00 91.19 83 LEU A N 1
ATOM 621 C CA . LEU A 1 83 ? 0.228 6.348 -7.756 1.00 91.19 83 LEU A CA 1
ATOM 622 C C . LEU A 1 83 ? -0.894 7.374 -7.886 1.00 91.19 83 LEU A C 1
ATOM 624 O O . LEU A 1 83 ? -1.220 7.808 -8.988 1.00 91.19 83 LEU A O 1
ATOM 628 N N . LEU A 1 84 ? -1.452 7.772 -6.750 1.00 91.12 84 LEU A N 1
ATOM 629 C CA . LEU A 1 84 ? -2.449 8.829 -6.645 1.00 91.12 84 LEU A CA 1
ATOM 630 C C . LEU A 1 84 ? -1.813 10.108 -6.100 1.00 91.12 84 LEU A C 1
ATOM 632 O O . LEU A 1 84 ? -0.772 10.080 -5.437 1.00 91.12 84 LEU A O 1
ATOM 636 N N . SER A 1 85 ? -2.465 11.243 -6.349 1.00 89.50 85 SER A N 1
ATOM 637 C CA . SER A 1 85 ? -2.042 12.518 -5.769 1.00 89.50 85 SER A CA 1
ATOM 638 C C . SER A 1 85 ? -2.008 12.427 -4.239 1.00 89.50 85 SER A C 1
ATOM 640 O O . SER A 1 85 ? -2.959 11.964 -3.614 1.00 89.50 85 SER A O 1
ATOM 642 N N . GLY A 1 86 ? -0.898 12.850 -3.632 1.00 88.44 86 GLY A N 1
ATOM 643 C CA . GLY A 1 86 ? -0.672 12.777 -2.185 1.00 88.44 86 GLY A CA 1
ATOM 644 C C . GLY A 1 86 ? 0.008 11.493 -1.695 1.00 88.44 86 GLY A C 1
ATOM 645 O O . GLY A 1 86 ? 0.461 11.460 -0.548 1.00 88.44 86 GLY A O 1
ATOM 646 N N . MET A 1 87 ? 0.146 10.465 -2.539 1.00 90.31 87 MET A N 1
ATOM 647 C CA . MET A 1 87 ? 1.007 9.318 -2.238 1.00 90.31 87 MET A CA 1
ATOM 648 C C . MET A 1 87 ? 2.486 9.705 -2.321 1.00 90.31 87 MET A C 1
ATOM 650 O O . MET A 1 87 ? 2.877 10.640 -3.024 1.00 90.31 87 MET A O 1
ATOM 654 N N . LYS A 1 88 ? 3.327 8.952 -1.612 1.00 86.38 88 LYS A N 1
ATOM 655 C CA . LYS A 1 88 ? 4.784 9.108 -1.644 1.00 86.38 88 LYS A CA 1
ATOM 656 C C . LYS A 1 88 ? 5.411 7.870 -2.291 1.00 86.38 88 LYS A C 1
ATOM 658 O O . LYS A 1 88 ? 4.884 6.771 -2.179 1.00 86.38 88 LYS A O 1
ATOM 663 N N . ILE A 1 89 ? 6.548 8.055 -2.951 1.00 86.38 89 ILE A N 1
ATOM 664 C CA . ILE A 1 89 ? 7.464 6.985 -3.371 1.00 86.38 89 ILE A CA 1
ATOM 665 C C . ILE A 1 89 ? 8.829 7.370 -2.810 1.00 86.38 89 ILE A C 1
ATOM 667 O O . ILE A 1 89 ? 9.200 8.544 -2.847 1.00 86.38 89 ILE A O 1
ATOM 671 N N . GLY A 1 90 ? 9.571 6.418 -2.258 1.00 86.75 90 GLY A N 1
ATOM 672 C CA . GLY A 1 90 ? 10.812 6.733 -1.563 1.00 86.75 90 GLY A CA 1
ATOM 673 C C . GLY A 1 90 ? 11.360 5.586 -0.736 1.00 86.75 90 GLY A C 1
ATOM 674 O O . GLY A 1 90 ? 11.059 4.417 -0.971 1.00 86.75 90 GLY A O 1
ATOM 675 N N . TYR A 1 91 ? 12.174 5.948 0.247 1.00 85.19 91 TYR A N 1
ATOM 676 C CA . TYR A 1 91 ? 12.624 5.046 1.293 1.00 85.19 91 TYR A CA 1
ATOM 677 C C . TYR A 1 91 ? 12.062 5.526 2.624 1.00 85.19 91 TYR A C 1
ATOM 679 O O . TYR A 1 91 ? 12.336 6.655 3.033 1.00 85.19 91 TYR A O 1
ATOM 687 N N . ASP A 1 92 ? 11.267 4.683 3.271 1.00 83.19 92 ASP A N 1
ATOM 688 C CA . ASP A 1 92 ? 10.831 4.913 4.636 1.00 83.19 92 ASP A CA 1
ATOM 689 C C . ASP A 1 92 ? 11.930 4.427 5.583 1.00 83.19 92 ASP A C 1
ATOM 691 O O . ASP A 1 92 ? 12.168 3.226 5.735 1.00 83.19 92 ASP A O 1
ATOM 695 N N . THR A 1 93 ? 12.629 5.373 6.208 1.00 83.44 93 THR A N 1
ATOM 696 C CA . THR A 1 93 ? 13.701 5.081 7.164 1.00 83.44 93 THR A CA 1
ATOM 697 C C . THR A 1 93 ? 13.178 4.519 8.480 1.00 83.44 93 THR A C 1
ATOM 699 O O . THR A 1 93 ? 13.924 3.822 9.159 1.00 83.44 93 THR A O 1
ATOM 702 N N . SER A 1 94 ? 11.923 4.799 8.842 1.00 81.38 94 SER A N 1
ATOM 703 C CA . SER A 1 94 ? 11.310 4.294 10.073 1.00 81.38 94 SER A CA 1
ATOM 704 C C . SER A 1 94 ? 10.900 2.828 9.940 1.00 81.38 94 SER A C 1
ATOM 706 O O . SER A 1 94 ? 11.149 2.037 10.846 1.00 81.38 94 SER A O 1
ATOM 708 N N . ALA A 1 95 ? 10.363 2.450 8.776 1.00 79.56 95 ALA A N 1
ATOM 709 C CA . ALA A 1 95 ? 9.993 1.073 8.446 1.00 79.56 95 ALA A CA 1
ATOM 710 C C . ALA A 1 95 ? 11.139 0.262 7.809 1.00 79.56 95 ALA A C 1
ATOM 712 O O . ALA A 1 95 ? 10.998 -0.938 7.584 1.00 79.56 95 ALA A O 1
ATOM 713 N N . ASN A 1 96 ? 12.270 0.909 7.500 1.00 84.44 96 ASN A N 1
ATOM 714 C CA . ASN A 1 96 ? 13.408 0.326 6.783 1.00 84.44 96 ASN A CA 1
ATOM 715 C C . ASN A 1 96 ? 12.989 -0.365 5.466 1.00 84.44 96 ASN A C 1
ATOM 717 O O . ASN A 1 96 ? 13.438 -1.468 5.146 1.00 84.44 96 ASN A O 1
ATOM 721 N N . GLN A 1 97 ? 12.097 0.281 4.708 1.00 85.94 97 GLN A N 1
ATOM 722 C CA . GLN A 1 97 ? 11.464 -0.297 3.521 1.00 85.94 97 GLN A CA 1
ATOM 723 C C . GLN A 1 97 ? 11.334 0.727 2.388 1.00 85.94 97 GLN A C 1
ATOM 725 O O . GLN A 1 97 ? 11.154 1.924 2.606 1.00 85.94 97 GLN A O 1
ATOM 730 N N . TYR A 1 98 ? 11.397 0.252 1.142 1.00 86.25 98 TYR A N 1
ATOM 731 C CA . TYR A 1 98 ? 11.061 1.076 -0.016 1.00 86.25 98 TYR A CA 1
ATOM 732 C C . TYR A 1 98 ? 9.553 1.220 -0.177 1.00 86.25 98 TYR A C 1
ATOM 734 O O . TYR A 1 98 ? 8.828 0.233 -0.296 1.00 86.25 98 TYR A O 1
ATOM 742 N N . LEU A 1 99 ? 9.116 2.469 -0.275 1.00 89.25 99 LEU A N 1
ATOM 743 C CA . LEU A 1 99 ? 7.781 2.837 -0.703 1.00 89.25 99 LEU A CA 1
ATOM 744 C C . LEU A 1 99 ? 7.798 2.890 -2.234 1.00 89.25 99 LEU A C 1
ATOM 746 O O . LEU A 1 99 ? 8.279 3.860 -2.819 1.00 89.25 99 LEU A O 1
ATOM 750 N N . GLN A 1 100 ? 7.378 1.803 -2.877 1.00 91.94 100 GLN A N 1
ATOM 751 C CA . GLN A 1 100 ? 7.531 1.580 -4.317 1.00 91.94 100 GLN A CA 1
ATOM 752 C C . GLN A 1 100 ? 6.231 1.081 -4.944 1.00 91.94 100 GLN A C 1
ATOM 754 O O . GLN A 1 100 ? 5.459 0.380 -4.294 1.00 91.94 100 GLN A O 1
ATOM 759 N N . LEU A 1 101 ? 6.008 1.398 -6.219 1.00 94.69 101 LEU A N 1
ATOM 760 C CA . LEU A 1 101 ? 4.897 0.816 -6.970 1.00 94.69 101 LEU A CA 1
ATOM 761 C C . LEU A 1 101 ? 5.314 -0.552 -7.494 1.00 94.69 101 LEU A C 1
ATOM 763 O O . LEU A 1 101 ? 6.425 -0.710 -7.999 1.00 94.69 101 LEU A O 1
ATOM 767 N N . ARG A 1 102 ? 4.412 -1.525 -7.440 1.00 95.31 102 ARG A N 1
ATOM 768 C CA . ARG A 1 102 ? 4.615 -2.859 -8.000 1.00 95.31 102 ARG A CA 1
ATOM 769 C C . ARG A 1 102 ? 3.442 -3.239 -8.883 1.00 95.31 102 ARG A C 1
ATOM 771 O O . ARG A 1 102 ? 2.298 -3.243 -8.421 1.00 95.31 102 ARG A O 1
ATOM 778 N N . SER A 1 103 ? 3.753 -3.569 -10.134 1.00 96.19 103 SER A N 1
ATOM 779 C CA . SER A 1 103 ? 2.800 -4.033 -11.145 1.00 96.19 103 SER A CA 1
ATOM 780 C C . SER A 1 103 ? 1.934 -5.182 -10.639 1.00 96.19 103 SER A C 1
ATOM 782 O O . SER A 1 103 ? 2.284 -5.877 -9.681 1.00 96.19 103 SER A O 1
ATOM 784 N N . TRP A 1 104 ? 0.779 -5.357 -11.268 1.00 96.56 104 TRP A N 1
ATOM 785 C CA . TRP A 1 104 ? 0.012 -6.591 -11.158 1.00 96.56 104 TRP A CA 1
ATOM 786 C C . TRP A 1 104 ? 0.686 -7.696 -11.960 1.00 96.56 104 TRP A C 1
ATOM 788 O O . TRP A 1 104 ? 1.444 -7.420 -12.893 1.00 96.56 104 TRP A O 1
ATOM 798 N N . LYS A 1 105 ? 0.414 -8.946 -11.597 1.00 96.56 105 LYS A N 1
ATOM 799 C CA . LYS A 1 105 ? 0.944 -10.098 -12.323 1.00 96.56 105 LYS A CA 1
ATOM 800 C C . LYS A 1 105 ? 0.288 -10.250 -13.695 1.00 96.56 105 LYS A C 1
ATOM 802 O O . LYS A 1 105 ? 0.947 -10.668 -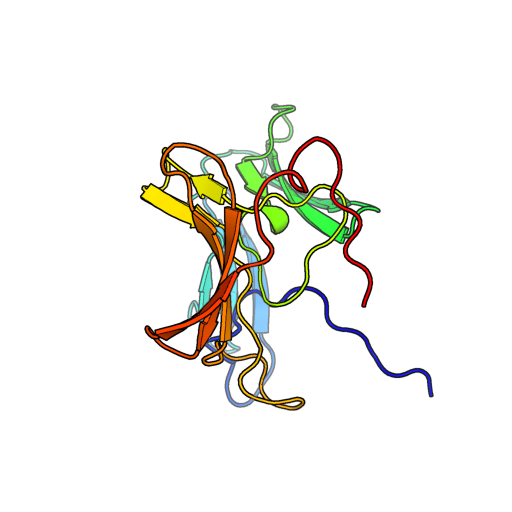14.641 1.00 96.56 105 LYS A O 1
ATOM 807 N N . SER A 1 106 ? -0.992 -9.897 -13.803 1.00 94.44 106 SER A N 1
ATOM 808 C CA . SER A 1 106 ? -1.720 -9.763 -15.069 1.00 94.44 106 SER A CA 1
ATOM 809 C C . SER A 1 106 ? -2.957 -8.878 -14.882 1.00 94.44 106 SER A C 1
ATOM 811 O O . SER A 1 106 ? -3.307 -8.546 -13.751 1.00 94.44 106 SER A O 1
ATOM 813 N N . ASP A 1 107 ? -3.669 -8.561 -15.964 1.00 90.62 107 ASP A N 1
ATOM 814 C CA . ASP A 1 107 ? -4.921 -7.785 -15.911 1.00 90.62 107 ASP A CA 1
ATOM 815 C C . ASP A 1 107 ? -6.003 -8.422 -15.020 1.00 90.62 107 ASP A C 1
ATOM 817 O O . ASP A 1 107 ? -6.886 -7.730 -14.515 1.00 90.62 107 ASP A O 1
ATOM 821 N N . LEU A 1 108 ? -5.935 -9.742 -14.817 1.00 91.88 108 LEU A N 1
ATOM 822 C CA . LEU A 1 108 ? -6.888 -10.514 -14.014 1.00 91.88 108 LEU A CA 1
ATOM 823 C C . LEU A 1 108 ? -6.325 -10.952 -12.653 1.00 91.88 108 LEU A C 1
ATOM 825 O O . LEU A 1 108 ? -7.062 -11.531 -11.856 1.00 91.88 108 LEU A O 1
ATOM 829 N N . ASP A 1 109 ? -5.042 -10.697 -12.380 1.00 94.38 109 ASP A N 1
ATOM 830 C CA . ASP A 1 109 ? -4.362 -11.132 -11.157 1.00 94.38 109 ASP A CA 1
ATOM 831 C C . ASP A 1 109 ? -3.641 -9.950 -10.484 1.00 94.38 109 ASP A C 1
ATOM 833 O O . ASP A 1 109 ? -2.541 -9.574 -10.915 1.00 94.38 109 ASP A O 1
ATOM 837 N N . PRO A 1 110 ? -4.230 -9.365 -9.419 1.00 94.94 110 PRO A N 1
ATOM 838 C CA . PRO A 1 110 ? -3.665 -8.213 -8.731 1.00 94.94 110 PRO A CA 1
ATOM 839 C C . PRO A 1 110 ? -2.454 -8.547 -7.856 1.00 94.94 110 PRO A C 1
ATOM 841 O O . PRO A 1 110 ? -1.873 -7.630 -7.257 1.00 94.94 110 PRO A O 1
ATOM 844 N N . SER A 1 111 ? -2.040 -9.816 -7.763 1.00 96.81 111 SER A N 1
ATOM 845 C CA . SER A 1 111 ? -0.842 -10.187 -7.013 1.00 96.81 111 SER A CA 1
ATOM 846 C C . SER A 1 111 ? 0.386 -9.418 -7.501 1.00 96.81 111 SER A C 1
ATOM 848 O O . SER A 1 111 ? 0.420 -8.847 -8.596 1.00 96.81 111 SER A O 1
ATOM 850 N N . SER A 1 112 ? 1.411 -9.359 -6.665 1.00 96.50 112 SER A N 1
ATOM 851 C CA . SER A 1 112 ? 2.681 -8.710 -6.965 1.00 96.50 112 SER A CA 1
ATOM 852 C C . SER A 1 112 ? 3.307 -9.286 -8.239 1.00 96.50 112 SER A C 1
ATOM 854 O O . SER A 1 112 ? 3.682 -10.455 -8.281 1.00 96.50 112 SER A O 1
ATOM 856 N N . GLY A 1 113 ? 3.413 -8.456 -9.278 1.00 96.88 113 GLY A N 1
ATOM 857 C CA . GLY A 1 113 ? 4.098 -8.771 -10.530 1.00 96.88 113 GLY A CA 1
ATOM 858 C C . GLY A 1 113 ? 5.606 -8.515 -10.463 1.00 96.88 113 GLY A C 1
ATOM 859 O O . GLY A 1 113 ? 6.156 -8.144 -9.416 1.00 96.88 113 GLY A O 1
ATOM 860 N N . ASP A 1 114 ? 6.277 -8.679 -11.601 1.00 96.94 114 ASP A N 1
ATOM 861 C CA . ASP A 1 114 ? 7.741 -8.606 -11.685 1.00 96.94 114 ASP A CA 1
ATOM 862 C C . ASP A 1 114 ? 8.269 -7.197 -11.962 1.00 96.94 114 ASP A C 1
ATOM 864 O O . ASP A 1 114 ? 9.441 -6.923 -11.708 1.00 96.94 114 ASP A O 1
ATOM 868 N N . TYR A 1 115 ? 7.421 -6.276 -12.423 1.00 96.00 115 TYR A N 1
ATOM 869 C CA . TYR A 1 115 ? 7.814 -4.883 -12.616 1.00 96.00 115 TYR A CA 1
ATOM 870 C C . TYR A 1 115 ? 7.575 -4.057 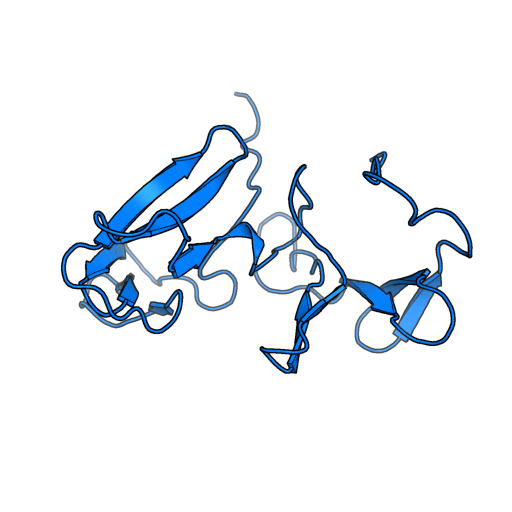-11.358 1.00 96.00 115 TYR A C 1
ATOM 872 O O . TYR A 1 115 ? 6.489 -4.117 -10.767 1.00 96.00 115 TYR A O 1
ATOM 880 N N . TYR A 1 116 ? 8.550 -3.235 -10.976 1.00 94.75 116 TYR A N 1
ATOM 881 C CA . TYR A 1 116 ? 8.376 -2.250 -9.911 1.00 94.75 116 TYR A CA 1
ATOM 882 C C . TYR A 1 116 ? 9.130 -0.952 -10.182 1.00 94.75 116 TYR A C 1
ATOM 884 O O . TYR A 1 116 ? 10.210 -0.942 -10.775 1.00 94.75 116 TYR A O 1
ATOM 892 N N . LEU A 1 117 ? 8.540 0.146 -9.714 1.00 92.69 117 LEU A N 1
ATOM 893 C CA . LEU A 1 117 ? 9.061 1.499 -9.829 1.00 92.69 117 LEU A CA 1
ATOM 894 C C . LEU A 1 117 ? 9.437 2.017 -8.445 1.00 92.69 117 LEU A C 1
ATOM 896 O O . LEU A 1 117 ? 8.617 2.023 -7.525 1.00 92.69 117 LEU A O 1
ATOM 900 N N . ARG A 1 118 ? 10.682 2.461 -8.302 1.00 89.56 118 ARG A N 1
ATOM 901 C CA . ARG A 1 118 ? 11.263 2.875 -7.025 1.00 89.56 118 ARG A CA 1
ATOM 902 C C . ARG A 1 118 ? 12.115 4.128 -7.203 1.00 89.56 118 ARG A C 1
ATOM 904 O O . ARG A 1 118 ? 12.763 4.305 -8.229 1.00 89.56 118 ARG A O 1
ATOM 911 N N . LEU A 1 119 ? 12.169 4.950 -6.160 1.00 87.94 119 LEU A N 1
ATOM 912 C CA . LEU A 1 119 ? 13.128 6.045 -6.050 1.00 87.94 119 LEU A CA 1
ATOM 913 C C . LEU A 1 119 ? 14.460 5.534 -5.456 1.00 87.94 119 LEU A C 1
ATOM 915 O O . LEU A 1 119 ? 14.463 4.933 -4.375 1.00 87.94 119 LEU A O 1
ATOM 919 N N . ASP A 1 120 ? 15.591 5.741 -6.137 1.00 78.25 120 ASP A N 1
ATOM 920 C CA . ASP A 1 120 ? 16.920 5.498 -5.543 1.00 78.25 120 ASP A CA 1
ATOM 921 C C . ASP A 1 120 ? 17.341 6.721 -4.710 1.00 78.25 120 ASP A C 1
ATOM 923 O O . ASP A 1 120 ? 17.415 7.822 -5.255 1.00 78.25 120 ASP A O 1
ATOM 927 N N . PRO A 1 121 ? 17.614 6.570 -3.399 1.00 69.00 121 PRO A N 1
ATOM 928 C CA . PRO A 1 121 ? 18.010 7.692 -2.550 1.00 69.00 121 PRO A CA 1
ATOM 929 C C . PRO A 1 121 ? 19.479 8.133 -2.721 1.00 69.00 121 PRO A C 1
ATOM 931 O O . PRO A 1 121 ? 19.900 9.092 -2.073 1.00 69.00 121 PRO A O 1
ATOM 934 N N . ARG A 1 122 ? 20.309 7.448 -3.525 1.00 67.88 122 ARG A N 1
ATOM 935 C CA . ARG A 1 122 ? 21.758 7.727 -3.586 1.00 67.88 122 ARG A CA 1
ATOM 936 C C . ARG A 1 122 ? 22.108 8.985 -4.389 1.00 67.88 122 ARG A C 1
ATOM 938 O O . ARG A 1 122 ? 21.873 9.043 -5.588 1.00 67.88 122 ARG A O 1
ATOM 945 N N . LYS A 1 123 ? 22.816 9.920 -3.733 1.00 60.50 123 LYS A N 1
ATOM 946 C CA . LYS A 1 123 ? 23.379 11.200 -4.231 1.00 60.50 123 LYS A CA 1
ATOM 947 C C . LYS A 1 123 ? 22.342 12.193 -4.780 1.00 60.50 123 LYS A C 1
ATOM 949 O O . LYS A 1 123 ? 22.324 13.326 -4.312 1.00 60.50 123 LYS A O 1
ATOM 954 N N . LEU A 1 124 ? 21.495 11.783 -5.723 1.00 69.88 124 LEU A N 1
ATOM 955 C CA . LEU A 1 124 ? 20.413 12.562 -6.330 1.00 69.88 124 LEU A CA 1
ATOM 956 C C . LEU A 1 124 ? 19.225 11.619 -6.612 1.00 69.88 124 LEU A C 1
ATOM 958 O O . LEU A 1 124 ? 19.451 10.576 -7.226 1.00 69.88 124 LEU A O 1
ATOM 962 N N . PRO A 1 125 ? 17.987 11.944 -6.184 1.00 73.69 125 PRO A N 1
ATOM 963 C CA . PRO A 1 125 ? 16.840 11.063 -6.387 1.00 73.69 125 PRO A CA 1
ATOM 964 C C . PRO A 1 125 ? 16.559 10.806 -7.871 1.00 73.69 125 PRO A C 1
ATOM 966 O O . PRO A 1 125 ? 16.403 11.752 -8.643 1.00 73.69 125 PRO A O 1
ATOM 969 N N . ASP A 1 126 ? 16.454 9.532 -8.249 1.00 84.25 126 ASP A N 1
ATOM 970 C CA . ASP A 1 126 ? 16.112 9.097 -9.608 1.00 84.25 126 ASP A CA 1
ATOM 971 C C . ASP A 1 126 ? 15.042 8.001 -9.560 1.00 84.25 126 ASP A C 1
ATOM 973 O O . ASP A 1 126 ? 15.032 7.163 -8.650 1.00 84.25 126 ASP A O 1
ATOM 977 N N . VAL A 1 127 ? 14.134 8.021 -10.534 1.00 86.38 127 VAL A N 1
ATOM 978 C CA . VAL A 1 127 ? 13.053 7.043 -10.664 1.00 86.38 127 VAL A CA 1
ATOM 979 C C . VAL A 1 127 ? 13.540 5.899 -11.540 1.00 86.38 127 VAL A C 1
ATOM 981 O O . VAL A 1 127 ? 13.867 6.067 -12.718 1.00 86.38 127 VAL A O 1
ATOM 984 N N . LEU A 1 128 ? 13.582 4.714 -10.943 1.00 90.38 128 LEU A N 1
ATOM 985 C CA . LEU A 1 128 ? 14.086 3.498 -11.555 1.00 90.38 128 LEU A CA 1
ATOM 986 C C . LEU A 1 128 ? 12.949 2.501 -11.750 1.00 90.38 128 LEU A C 1
ATOM 988 O O . LEU A 1 128 ? 12.191 2.226 -10.817 1.00 90.38 128 LEU A O 1
ATOM 992 N N . LEU A 1 129 ? 12.877 1.928 -12.947 1.00 93.06 129 LEU A N 1
ATOM 993 C CA . LEU A 1 129 ? 11.986 0.826 -13.280 1.00 93.06 129 LEU A CA 1
ATOM 994 C C . LEU A 1 129 ? 12.800 -0.461 -13.389 1.00 93.06 129 LEU A C 1
ATOM 996 O O . LEU A 1 129 ? 13.764 -0.549 -14.156 1.00 93.06 129 LEU A O 1
ATOM 1000 N N . PHE A 1 130 ? 12.373 -1.469 -12.645 1.00 94.50 130 PHE A N 1
ATOM 1001 C CA . PHE A 1 130 ? 12.974 -2.791 -12.638 1.00 94.50 130 PHE A CA 1
ATOM 1002 C C . PHE A 1 130 ? 12.019 -3.822 -13.227 1.00 94.50 130 PHE A C 1
ATOM 1004 O O . PHE A 1 130 ? 10.803 -3.683 -13.104 1.00 94.50 130 PHE A O 1
ATOM 1011 N N . HIS A 1 131 ? 12.592 -4.866 -13.818 1.00 96.25 131 HIS A N 1
ATOM 1012 C CA . HIS A 1 131 ? 11.932 -6.138 -14.081 1.00 96.25 131 HIS A CA 1
ATOM 1013 C C . HIS A 1 131 ? 12.678 -7.218 -13.298 1.00 96.25 131 HIS A C 1
ATOM 1015 O O . HIS A 1 131 ? 13.874 -7.440 -13.518 1.00 96.25 131 HIS A O 1
ATOM 1021 N N . SER A 1 132 ? 11.997 -7.862 -12.351 1.00 93.56 132 SER A N 1
ATOM 1022 C CA . SER A 1 132 ? 12.652 -8.668 -11.319 1.00 93.56 132 SER A CA 1
ATOM 1023 C C . SER A 1 132 ? 13.783 -7.848 -10.674 1.00 93.56 132 SER A C 1
ATOM 1025 O O . SER A 1 132 ? 13.557 -6.717 -10.267 1.00 93.56 132 SER A O 1
ATOM 1027 N N . SER A 1 133 ? 15.018 -8.343 -10.607 1.00 92.50 133 SER A N 1
ATOM 1028 C CA . SER A 1 133 ? 16.146 -7.591 -10.032 1.00 92.50 133 SER A CA 1
ATOM 1029 C C . SER A 1 133 ? 16.953 -6.778 -11.053 1.00 92.50 133 SER A C 1
ATOM 1031 O O . SER A 1 133 ? 17.996 -6.224 -10.705 1.00 92.50 133 SER A O 1
ATOM 1033 N N . VAL A 1 134 ? 16.503 -6.703 -12.309 1.00 95.06 134 VAL A N 1
ATOM 1034 C CA . VAL A 1 134 ? 17.233 -6.047 -13.401 1.00 95.06 134 VAL A CA 1
ATOM 1035 C C . VAL A 1 134 ? 16.672 -4.649 -13.637 1.00 95.06 134 VAL A C 1
ATOM 1037 O O . VAL A 1 134 ? 15.473 -4.481 -13.850 1.00 95.06 134 VAL A O 1
ATOM 1040 N N . LEU A 1 135 ? 17.543 -3.637 -13.612 1.00 93.44 135 LEU A N 1
ATOM 1041 C CA . LEU A 1 135 ? 17.186 -2.273 -14.001 1.00 93.44 135 LEU A CA 1
ATOM 1042 C C . LEU A 1 135 ? 16.927 -2.237 -15.511 1.00 93.44 135 LEU A C 1
ATOM 1044 O O . LEU A 1 135 ? 17.844 -2.501 -16.286 1.00 93.44 135 LEU A O 1
ATOM 1048 N N . ILE A 1 136 ? 15.707 -1.886 -15.918 1.00 94.94 136 ILE A N 1
ATOM 1049 C CA . ILE A 1 136 ? 15.329 -1.812 -17.338 1.00 94.94 136 ILE A CA 1
ATOM 1050 C C . ILE A 1 136 ? 15.214 -0.378 -17.843 1.00 94.94 136 ILE A C 1
ATOM 1052 O O . ILE A 1 136 ? 15.445 -0.123 -19.021 1.00 94.94 136 ILE A O 1
ATOM 1056 N N . TYR A 1 137 ? 14.880 0.568 -16.963 1.00 90.44 137 TYR A N 1
ATOM 1057 C CA . TYR A 1 137 ? 14.766 1.969 -17.337 1.00 90.44 137 TYR A CA 1
ATOM 1058 C C . TYR A 1 137 ? 15.086 2.897 -16.167 1.00 90.44 137 TYR A C 1
ATOM 1060 O O . TYR A 1 137 ? 14.806 2.599 -15.004 1.00 90.44 137 TYR A O 1
ATOM 1068 N N . ARG A 1 138 ? 15.678 4.041 -16.503 1.00 89.75 138 ARG A N 1
ATOM 1069 C CA . ARG A 1 138 ? 16.025 5.131 -15.594 1.00 89.75 138 ARG A CA 1
ATOM 1070 C C . ARG A 1 138 ? 15.472 6.415 -16.202 1.00 89.75 138 ARG A C 1
ATOM 1072 O O . ARG A 1 138 ? 15.871 6.757 -17.313 1.00 89.75 138 ARG A O 1
ATOM 1079 N N . MET A 1 139 ? 14.570 7.093 -15.491 1.00 80.56 139 MET A N 1
ATOM 1080 C CA . MET A 1 139 ? 13.928 8.314 -16.001 1.00 80.56 139 MET A CA 1
ATOM 1081 C C . MET A 1 139 ? 14.928 9.459 -16.188 1.00 80.56 139 MET A C 1
ATOM 1083 O O . MET A 1 139 ? 14.787 10.248 -17.119 1.00 80.56 139 MET A O 1
ATOM 1087 N N . GLY A 1 140 ? 15.973 9.510 -15.361 1.00 66.69 140 GLY A N 1
ATOM 1088 C CA . GLY A 1 140 ? 17.032 10.499 -15.473 1.00 66.69 140 GLY A CA 1
ATOM 1089 C C . GLY A 1 140 ? 16.842 11.678 -14.521 1.00 66.69 140 GLY A C 1
ATOM 1090 O O . GLY A 1 140 ? 15.803 11.891 -13.897 1.00 66.69 140 GLY A O 1
ATOM 1091 N N . HIS A 1 141 ? 17.916 12.445 -14.375 1.00 61.25 141 HIS A N 1
ATOM 1092 C CA . HIS A 1 141 ? 18.056 13.453 -13.335 1.00 61.25 141 HIS A CA 1
ATOM 1093 C C . HIS A 1 141 ? 17.172 14.696 -13.576 1.00 61.25 141 HIS A C 1
ATOM 1095 O O . HIS A 1 141 ? 17.230 15.294 -14.647 1.00 61.25 141 HIS A O 1
ATOM 1101 N N . GLY A 1 142 ? 16.422 15.135 -12.552 1.00 54.31 142 GLY A N 1
ATOM 1102 C CA . GLY A 1 142 ? 15.763 16.454 -12.520 1.00 54.31 142 GLY A CA 1
ATOM 1103 C C . GLY A 1 142 ? 14.228 16.476 -12.506 1.00 54.31 142 GLY A C 1
ATOM 1104 O O . GLY A 1 142 ? 13.659 17.545 -12.303 1.00 54.31 142 GLY A O 1
ATOM 1105 N N . MET A 1 143 ? 13.543 15.335 -12.646 1.00 51.03 143 MET A N 1
ATOM 1106 C CA . MET A 1 143 ? 12.065 15.287 -12.669 1.00 51.03 143 MET A CA 1
ATOM 1107 C C . MET A 1 143 ? 11.397 15.165 -11.284 1.00 51.03 143 MET A C 1
ATOM 1109 O O . MET A 1 143 ? 10.175 15.187 -11.190 1.00 51.03 143 MET A O 1
ATOM 1113 N N . VAL A 1 144 ? 12.171 15.068 -10.195 1.00 50.56 144 VAL A N 1
ATOM 1114 C CA . VAL A 1 144 ? 11.652 14.860 -8.825 1.00 50.56 144 VAL A CA 1
ATOM 1115 C C . VAL A 1 144 ? 11.818 16.119 -7.960 1.00 50.56 144 VAL A C 1
ATOM 1117 O O . VAL A 1 144 ? 12.402 16.090 -6.876 1.00 50.56 144 VAL A O 1
ATOM 1120 N N . ARG A 1 145 ? 11.327 17.267 -8.441 1.00 39.03 145 ARG A N 1
ATOM 1121 C CA . ARG A 1 145 ? 11.124 18.467 -7.610 1.00 39.03 145 ARG A CA 1
ATOM 1122 C C . ARG A 1 145 ? 9.683 18.948 -7.759 1.00 39.03 145 ARG A C 1
ATOM 1124 O O . ARG A 1 145 ? 9.321 19.488 -8.794 1.00 39.03 145 ARG A O 1
ATOM 1131 N N . GLY A 1 146 ? 8.895 18.787 -6.696 1.00 39.84 146 GLY A N 1
ATOM 1132 C CA . GLY A 1 146 ? 7.476 19.155 -6.681 1.00 39.84 146 GLY A CA 1
ATOM 1133 C C . GLY A 1 146 ? 6.584 18.090 -7.319 1.00 39.84 146 GLY A C 1
ATOM 1134 O O . GLY A 1 146 ? 7.066 17.256 -8.077 1.00 39.84 146 GLY A O 1
ATOM 1135 N N . SER A 1 147 ? 5.306 18.088 -6.926 1.00 39.31 147 SER A N 1
ATOM 1136 C CA . SER A 1 147 ? 4.253 17.132 -7.294 1.00 39.31 147 SER A CA 1
ATOM 1137 C C . SER A 1 147 ? 4.430 16.558 -8.702 1.00 39.31 147 SER A C 1
ATOM 1139 O O . SER A 1 147 ? 4.134 17.219 -9.694 1.00 39.31 147 SER A O 1
ATOM 1141 N N . ALA A 1 148 ? 4.948 15.331 -8.779 1.00 35.19 148 ALA A N 1
ATOM 1142 C CA . ALA A 1 148 ? 5.209 14.672 -10.046 1.00 35.19 148 ALA A CA 1
ATOM 1143 C C . ALA A 1 148 ? 3.875 14.313 -10.712 1.00 35.19 148 ALA A C 1
ATOM 1145 O O . ALA A 1 148 ? 3.113 13.483 -10.213 1.00 35.19 148 ALA A O 1
ATOM 1146 N N . VAL A 1 149 ? 3.605 14.966 -11.840 1.00 29.97 149 VAL A N 1
ATOM 1147 C CA . VAL A 1 149 ? 2.611 14.535 -12.819 1.00 29.97 149 VAL A CA 1
ATOM 1148 C C . VAL A 1 149 ? 3.194 13.312 -13.518 1.00 29.97 149 VAL A C 1
ATOM 1150 O O . VAL A 1 149 ? 4.189 13.418 -14.232 1.00 29.97 149 VAL A O 1
ATOM 1153 N N . PHE A 1 150 ? 2.591 12.148 -13.296 1.00 31.02 150 PHE A N 1
ATOM 1154 C CA . PHE A 1 150 ? 2.816 10.985 -14.146 1.00 31.02 150 PHE A CA 1
ATOM 1155 C C . PHE A 1 150 ? 1.847 11.103 -15.322 1.00 31.02 150 PHE A C 1
ATOM 1157 O O . PHE A 1 150 ? 0.633 11.100 -15.127 1.00 31.02 150 PHE A O 1
ATOM 1164 N N . LEU A 1 151 ? 2.386 11.272 -16.530 1.00 25.58 151 LEU A N 1
ATOM 1165 C CA . LEU A 1 151 ? 1.632 11.045 -17.758 1.00 25.58 151 LEU A CA 1
ATOM 1166 C C . LEU A 1 151 ? 1.601 9.528 -17.988 1.00 25.58 151 LEU A C 1
ATOM 1168 O O . LEU A 1 151 ? 2.661 8.900 -18.037 1.00 25.58 151 LEU A O 1
ATOM 1172 N N . PHE A 1 152 ? 0.396 8.968 -18.075 1.00 34.91 152 PHE A N 1
ATOM 1173 C CA . PHE A 1 152 ? 0.145 7.704 -18.767 1.00 34.91 152 PHE A CA 1
ATOM 1174 C C . PHE A 1 152 ? -0.263 8.031 -20.201 1.00 34.91 152 PHE A C 1
ATOM 1176 O O . PHE A 1 152 ? -1.007 9.028 -20.367 1.00 34.91 152 PHE A O 1
#

Secondary structure (DSSP, 8-state):
-PPPPP---TTTTSPPPSS-EEEEE-SSEEEEEETTS-EEEEEEE---SSEEEEE-TTS-EEEEETT-SSEEEEGGGS--S-PPTT---EEETTTTEEE-EEEEEETTEEEEEEEEEEEE-SSS-EEEEEETTEEEEE--TT--SSS-----

pLDDT: mean 86.3, std 15.22, range [25.58, 96.94]